Protein AF-A0A2V8MBS0-F1 (afdb_monomer)

pLDDT: mean 83.16, std 14.42, range [51.03, 97.19]

Secondary structure (DSSP, 8-state):
-HHHHHHHHHHHHT-HHHH----PPP---TTS--PPPHHHHHHHHHHHHHSSPPPHHHHHHHHTT-TTSHHHHHHHHHHHHHSGGGGGG-

Foldseek 3Di:
DVVVVVVVVVCCCPDPVNVDDPPPPDPAPPVNDDDDQQQRVQQVLCCVQQVDGHDPVSNVCRVVRNCPPPVNVVVVSVVSCVDPSSVVVD

Mean predicted aligned error: 12.8 Å

Radius of gyration: 18.4 Å; Cα contacts (8 Å, |Δi|>4): 63; chains: 1; bounding box: 45×26×48 Å

Structure (mmCIF, N/CA/C/O backbone):
data_AF-A0A2V8MBS0-F1
#
_entry.id   AF-A0A2V8MBS0-F1
#
loop_
_atom_site.group_PDB
_atom_site.id
_atom_site.type_symbol
_atom_site.label_atom_id
_atom_site.label_alt_id
_atom_site.label_comp_id
_atom_site.label_asym_id
_atom_site.label_entity_id
_atom_site.label_seq_id
_atom_site.pdbx_PDB_ins_code
_atom_site.Cartn_x
_atom_site.Cartn_y
_atom_s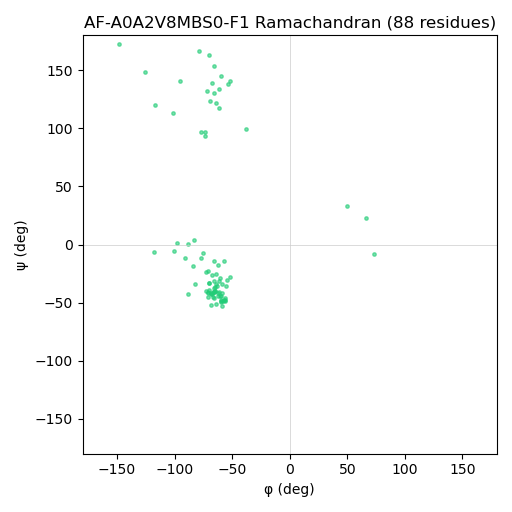ite.Cartn_z
_atom_site.occupancy
_atom_site.B_iso_or_equiv
_atom_site.auth_seq_id
_atom_site.auth_comp_id
_atom_site.auth_asym_id
_atom_site.auth_atom_id
_atom_site.pdbx_PDB_model_num
ATOM 1 N N . PHE A 1 1 ? 29.610 6.270 27.112 1.00 64.81 1 PHE A N 1
ATOM 2 C CA . PHE A 1 1 ? 29.178 5.291 26.094 1.00 64.81 1 PHE A CA 1
ATOM 3 C C . PHE A 1 1 ? 27.717 5.537 25.714 1.00 64.81 1 PHE A C 1
ATOM 5 O O . PHE A 1 1 ? 27.460 5.850 24.561 1.00 64.81 1 PHE A O 1
ATOM 12 N N . GLU A 1 2 ? 26.793 5.549 26.680 1.00 68.12 2 GLU A N 1
ATOM 13 C CA . GLU A 1 2 ? 25.349 5.795 26.473 1.00 68.12 2 GLU A CA 1
ATOM 14 C C . GLU A 1 2 ? 25.021 7.123 25.766 1.00 68.12 2 GLU A C 1
ATOM 16 O O . GLU A 1 2 ? 24.346 7.113 24.740 1.00 68.12 2 GLU A O 1
ATOM 21 N N . ASN A 1 3 ? 25.599 8.249 26.204 1.00 74.12 3 ASN A N 1
ATOM 22 C CA . ASN A 1 3 ? 25.364 9.557 25.563 1.00 74.12 3 ASN A CA 1
ATOM 23 C C . ASN A 1 3 ? 25.801 9.615 24.087 1.00 74.12 3 ASN A C 1
ATOM 25 O O . ASN A 1 3 ? 25.237 10.369 23.294 1.00 74.12 3 ASN A O 1
ATOM 29 N N . GLY A 1 4 ? 26.806 8.819 23.702 1.00 79.25 4 GLY A N 1
ATOM 30 C CA . GLY A 1 4 ? 27.264 8.735 22.313 1.00 79.25 4 GLY A CA 1
ATOM 31 C C . GLY A 1 4 ? 26.268 7.988 21.427 1.00 79.25 4 GLY A C 1
ATOM 32 O O . GLY A 1 4 ? 26.001 8.421 20.309 1.00 79.25 4 GLY A O 1
ATOM 33 N N . ILE A 1 5 ? 25.674 6.912 21.954 1.00 82.94 5 ILE A N 1
ATOM 34 C CA . ILE A 1 5 ? 24.627 6.143 21.268 1.00 82.94 5 ILE A CA 1
ATOM 35 C C . ILE A 1 5 ? 23.366 6.995 21.121 1.00 82.94 5 ILE A C 1
ATOM 37 O O . ILE A 1 5 ? 22.820 7.073 20.023 1.00 82.94 5 ILE A O 1
ATOM 41 N N . GLN A 1 6 ? 22.956 7.697 22.183 1.00 83.56 6 GLN A N 1
ATOM 42 C CA . GLN A 1 6 ? 21.813 8.610 22.138 1.00 83.56 6 GLN A CA 1
ATOM 43 C C . GLN A 1 6 ? 22.002 9.698 21.070 1.00 83.56 6 GLN A C 1
ATOM 45 O O . GLN A 1 6 ? 21.141 9.877 20.213 1.00 83.56 6 GLN A O 1
ATOM 50 N N . SER A 1 7 ? 23.166 10.353 21.047 1.00 82.75 7 SER A N 1
ATOM 51 C CA . SER A 1 7 ? 23.463 11.419 20.076 1.00 82.75 7 SER A CA 1
ATOM 52 C C . SER A 1 7 ? 23.490 10.919 18.625 1.00 82.75 7 SER A C 1
ATOM 54 O O . SER A 1 7 ? 23.135 11.648 17.696 1.00 82.75 7 SER A O 1
ATOM 56 N N . ALA A 1 8 ? 23.942 9.681 18.404 1.00 85.50 8 ALA A N 1
ATOM 57 C CA . ALA A 1 8 ? 23.937 9.058 17.085 1.00 85.50 8 ALA A CA 1
ATOM 58 C C . ALA A 1 8 ? 22.510 8.712 16.632 1.00 85.50 8 ALA A C 1
ATOM 60 O O . ALA A 1 8 ? 22.164 8.947 15.474 1.00 85.50 8 ALA A O 1
ATOM 61 N N . LEU A 1 9 ? 21.675 8.213 17.550 1.00 83.69 9 LEU A N 1
ATOM 62 C CA . LEU A 1 9 ? 20.280 7.880 17.276 1.00 83.69 9 LEU A CA 1
ATOM 63 C C . LEU A 1 9 ? 19.458 9.135 16.959 1.00 83.69 9 LEU A C 1
ATOM 65 O O . LEU A 1 9 ? 18.758 9.163 15.953 1.00 83.69 9 LEU A O 1
ATOM 69 N N . GLU A 1 10 ? 19.606 10.198 17.754 1.00 86.88 10 GLU A N 1
ATOM 70 C CA . GLU A 1 10 ? 18.949 11.489 17.517 1.00 86.88 10 GLU A CA 1
ATOM 71 C C . GLU A 1 10 ? 19.293 12.037 16.127 1.00 86.88 10 GLU A C 1
ATOM 73 O O . GLU A 1 10 ? 18.397 12.392 15.363 1.00 86.88 10 GLU A O 1
ATOM 78 N N . ARG A 1 11 ? 20.576 12.008 15.739 1.00 86.56 11 ARG A N 1
ATOM 79 C CA . ARG A 1 11 ? 21.025 12.411 14.393 1.00 86.56 11 ARG A CA 1
ATOM 80 C C . ARG A 1 11 ? 20.464 11.540 13.277 1.00 86.56 11 ARG A C 1
ATOM 82 O O . ARG A 1 11 ? 20.188 12.056 12.195 1.00 86.56 11 ARG A O 1
ATOM 89 N N . MET A 1 12 ? 20.309 10.242 13.517 1.00 85.75 12 MET A N 1
ATOM 90 C CA . MET A 1 12 ? 19.716 9.336 12.540 1.00 85.75 12 MET A CA 1
ATOM 91 C C . MET A 1 12 ? 18.226 9.638 12.349 1.00 85.75 12 MET A C 1
ATOM 93 O O . MET A 1 12 ? 17.776 9.712 11.210 1.00 85.75 12 MET A O 1
ATOM 97 N N . LEU A 1 13 ? 17.491 9.884 13.439 1.00 85.00 13 LEU A N 1
ATOM 98 C CA . LEU A 1 13 ? 16.051 10.156 13.420 1.00 85.00 13 LEU A CA 1
ATOM 99 C C . LEU A 1 13 ? 15.701 11.524 12.814 1.00 85.00 13 LEU A C 1
ATOM 101 O O . LEU A 1 13 ? 14.679 11.640 12.146 1.00 85.00 13 LEU A O 1
ATOM 105 N N . VAL A 1 14 ? 16.546 12.547 12.989 1.00 87.50 14 VAL A N 1
ATOM 106 C CA . VAL A 1 14 ? 16.342 13.878 12.371 1.00 87.50 14 VAL A CA 1
ATOM 107 C C . VAL A 1 14 ? 16.954 14.000 10.973 1.00 87.50 14 VAL A C 1
ATOM 109 O O . VAL A 1 14 ? 16.877 15.058 10.346 1.00 87.50 14 VAL A O 1
ATOM 112 N N . SER A 1 15 ? 17.586 12.938 10.466 1.00 84.00 15 SER A N 1
ATOM 113 C CA . SER A 1 15 ? 18.168 12.945 9.128 1.00 84.00 15 SER A CA 1
ATOM 114 C C . SER A 1 15 ? 17.061 13.069 8.079 1.00 84.00 15 SER A C 1
ATOM 116 O O . SER A 1 15 ? 16.135 12.256 8.076 1.00 84.00 15 SER A O 1
ATOM 118 N N . PRO A 1 16 ? 17.174 13.991 7.106 1.00 74.81 16 PRO A N 1
ATOM 119 C CA . PRO A 1 16 ? 16.223 14.081 6.001 1.00 74.81 16 PRO A CA 1
ATOM 120 C C . PRO A 1 16 ? 16.057 12.759 5.241 1.00 74.81 16 PRO A C 1
ATOM 122 O O . PRO A 1 16 ? 14.974 12.462 4.758 1.00 74.81 16 PRO A O 1
ATOM 125 N N . LYS A 1 17 ? 17.106 11.926 5.176 1.00 70.88 17 LYS A N 1
ATOM 126 C CA . LYS A 1 17 ? 17.038 10.598 4.540 1.00 70.88 17 LYS A CA 1
ATOM 127 C C . LYS A 1 17 ? 16.213 9.577 5.331 1.00 70.88 17 LYS A C 1
ATOM 129 O O . LYS A 1 17 ? 15.790 8.584 4.756 1.00 70.88 17 LYS A O 1
ATOM 134 N N . PHE A 1 18 ? 16.051 9.787 6.636 1.00 78.06 18 PHE A N 1
ATOM 135 C CA . PHE A 1 18 ? 15.191 8.974 7.494 1.00 78.06 18 PHE A CA 1
ATOM 136 C C . PHE A 1 18 ? 13.758 9.518 7.502 1.00 78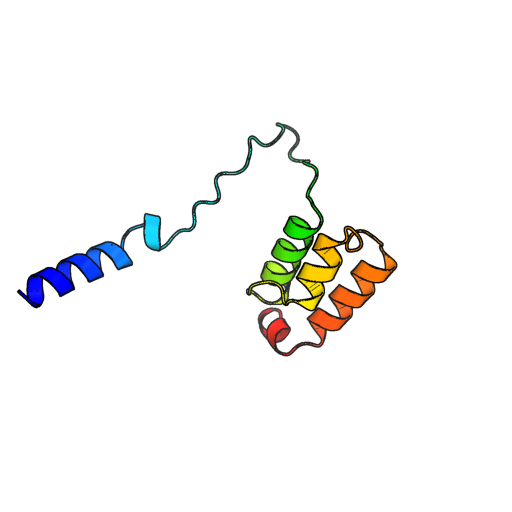.06 18 PHE A C 1
ATOM 138 O O . PHE A 1 18 ? 12.809 8.750 7.391 1.00 78.06 18 PHE A O 1
ATOM 145 N N . LEU A 1 19 ? 13.607 10.844 7.578 1.00 74.19 19 LEU A N 1
ATOM 146 C CA . LEU A 1 19 ? 12.306 11.518 7.602 1.00 74.19 19 LEU A CA 1
ATOM 147 C C . LEU A 1 19 ? 11.563 11.441 6.263 1.00 74.19 19 LEU A C 1
ATOM 149 O O . LEU A 1 19 ? 10.337 11.372 6.247 1.00 74.19 19 LEU A O 1
ATOM 153 N N . TYR A 1 20 ? 12.291 11.441 5.145 1.00 66.00 20 TYR A N 1
ATOM 154 C CA . TYR A 1 20 ? 11.710 11.423 3.809 1.00 66.00 20 TYR A CA 1
ATOM 155 C C . TYR A 1 20 ? 12.107 10.155 3.063 1.00 66.00 20 TYR A C 1
ATOM 157 O O . TYR A 1 20 ? 13.278 9.913 2.764 1.00 66.00 20 TYR A O 1
ATOM 165 N N . ARG A 1 21 ? 11.101 9.371 2.676 1.00 60.38 21 ARG A N 1
ATOM 166 C CA . ARG A 1 21 ? 11.263 8.325 1.672 1.00 60.38 21 ARG A CA 1
ATOM 167 C C . ARG A 1 21 ? 11.306 8.992 0.298 1.00 60.38 21 ARG A C 1
ATOM 169 O O . ARG A 1 21 ? 10.270 9.319 -0.270 1.00 60.38 21 ARG A O 1
ATOM 176 N N . ILE A 1 22 ? 12.511 9.220 -0.219 1.00 58.00 22 ILE A N 1
ATOM 177 C CA . ILE A 1 22 ? 12.704 9.698 -1.592 1.00 58.00 22 ILE A CA 1
ATOM 178 C C . ILE A 1 22 ? 12.402 8.526 -2.530 1.00 58.00 22 ILE A C 1
ATOM 180 O O . ILE A 1 22 ? 13.265 7.695 -2.807 1.00 58.00 22 ILE A O 1
ATOM 184 N N . GLU A 1 23 ? 11.164 8.441 -3.005 1.00 53.78 23 GLU A N 1
ATOM 185 C CA . GLU A 1 23 ? 10.851 7.660 -4.198 1.00 53.78 23 GLU A CA 1
ATOM 186 C C . GLU A 1 23 ? 11.392 8.443 -5.395 1.00 53.78 23 GLU A C 1
ATOM 188 O O . GLU A 1 23 ? 10.781 9.404 -5.854 1.00 53.78 23 GLU A O 1
ATOM 193 N N . ALA A 1 24 ? 12.594 8.092 -5.861 1.00 55.81 24 ALA A N 1
ATOM 194 C CA . ALA A 1 24 ? 13.073 8.587 -7.144 1.00 55.81 24 ALA A CA 1
ATOM 195 C C . ALA A 1 24 ? 12.093 8.080 -8.216 1.00 55.81 24 ALA A C 1
ATOM 197 O O . ALA A 1 24 ? 11.961 6.859 -8.361 1.00 55.81 24 ALA A O 1
ATOM 198 N N . PRO A 1 25 ? 11.386 8.963 -8.944 1.00 52.09 25 PRO A N 1
ATOM 199 C CA . PRO A 1 25 ? 10.518 8.508 -10.011 1.00 52.09 25 PRO A CA 1
ATOM 200 C C . PRO A 1 25 ? 11.393 7.788 -11.046 1.00 52.09 25 PRO A C 1
ATOM 202 O O . PRO A 1 25 ? 12.444 8.328 -11.414 1.00 52.09 25 PRO A O 1
ATOM 205 N N . PRO A 1 26 ? 11.006 6.599 -11.541 1.00 53.53 26 PRO A N 1
ATOM 206 C CA . PRO A 1 26 ? 11.601 6.095 -12.772 1.00 53.53 26 PRO A CA 1
ATOM 207 C C . PRO A 1 26 ? 11.423 7.183 -13.831 1.00 53.53 26 PRO A C 1
ATOM 209 O O . PRO A 1 26 ? 10.374 7.824 -13.836 1.00 53.53 26 PRO A O 1
ATOM 212 N N . ALA A 1 27 ? 12.450 7.427 -14.654 1.00 58.00 27 ALA A N 1
ATOM 213 C CA . ALA A 1 27 ? 12.487 8.493 -15.657 1.00 58.00 27 ALA A CA 1
ATOM 214 C C . ALA A 1 27 ? 11.112 8.675 -16.320 1.00 58.00 27 ALA A C 1
ATOM 216 O O . ALA A 1 27 ? 10.700 7.869 -17.156 1.00 58.00 27 ALA A O 1
ATOM 217 N N . LEU A 1 28 ? 10.367 9.681 -15.855 1.00 56.16 28 LEU A N 1
ATOM 218 C CA . LEU A 1 28 ? 8.997 9.893 -16.287 1.00 56.16 28 LEU A CA 1
ATOM 219 C C . LEU A 1 28 ? 9.053 10.400 -17.732 1.00 56.16 28 LEU A C 1
ATOM 221 O O . LEU A 1 28 ? 9.826 11.322 -18.008 1.00 56.16 28 LEU A O 1
ATOM 225 N N . PRO A 1 29 ? 8.259 9.827 -18.651 1.00 56.38 29 PRO A N 1
ATOM 226 C CA . PRO A 1 29 ? 8.029 10.427 -19.956 1.00 56.38 29 PRO A CA 1
ATOM 227 C C . PRO A 1 29 ? 7.585 11.886 -19.780 1.00 56.38 29 PRO A C 1
ATOM 229 O O . PRO A 1 29 ? 6.834 12.209 -18.855 1.00 56.38 29 PRO A O 1
ATOM 232 N N . THR A 1 30 ? 8.075 12.772 -20.645 1.00 56.97 30 THR A N 1
ATOM 233 C CA . THR A 1 30 ? 7.876 14.236 -20.619 1.00 56.97 30 THR A CA 1
ATOM 234 C C . THR A 1 30 ? 6.401 14.666 -20.645 1.00 56.97 30 THR A C 1
ATOM 236 O O . THR A 1 30 ? 6.070 15.814 -20.367 1.00 56.97 30 THR A O 1
ATOM 239 N N . ASP A 1 31 ? 5.523 13.730 -20.973 1.00 62.56 31 ASP A N 1
ATOM 240 C CA . ASP A 1 31 ? 4.079 13.797 -21.134 1.00 62.56 31 ASP A CA 1
ATOM 241 C C . ASP A 1 31 ? 3.293 13.318 -19.893 1.00 62.56 31 ASP A C 1
ATOM 243 O O . ASP A 1 31 ? 2.064 13.332 -19.895 1.00 62.56 31 ASP A O 1
ATOM 247 N N . GLY A 1 32 ? 3.974 12.929 -18.806 1.00 59.53 32 GLY A N 1
ATOM 248 C CA . GLY A 1 32 ? 3.366 12.671 -17.490 1.00 59.53 32 GLY A CA 1
ATOM 249 C C . GLY A 1 32 ? 2.547 11.377 -17.377 1.00 59.53 32 GLY A C 1
ATOM 250 O O . GLY A 1 32 ? 2.187 10.974 -16.270 1.00 59.53 32 GLY A O 1
ATOM 251 N N . ASN A 1 33 ? 2.306 10.683 -18.490 1.00 56.31 33 ASN A N 1
ATOM 252 C CA . ASN A 1 33 ? 1.594 9.412 -18.532 1.00 56.31 33 ASN A CA 1
ATOM 253 C C . ASN A 1 33 ? 2.578 8.249 -18.657 1.00 56.31 33 ASN A C 1
ATOM 255 O O . ASN A 1 33 ? 3.211 8.051 -19.690 1.00 56.31 33 ASN A O 1
ATOM 259 N N . TYR A 1 34 ? 2.657 7.420 -17.619 1.00 66.56 34 TYR A N 1
ATOM 260 C CA . TYR A 1 34 ? 3.378 6.153 -17.670 1.00 66.56 34 TYR A CA 1
ATOM 261 C C . TYR A 1 34 ? 2.473 4.999 -17.247 1.00 66.56 34 TYR A C 1
ATOM 263 O O . TYR A 1 34 ? 1.548 5.157 -16.446 1.00 66.56 34 TYR A O 1
ATOM 271 N N . ARG A 1 35 ? 2.716 3.817 -17.821 1.00 75.25 35 ARG A N 1
ATOM 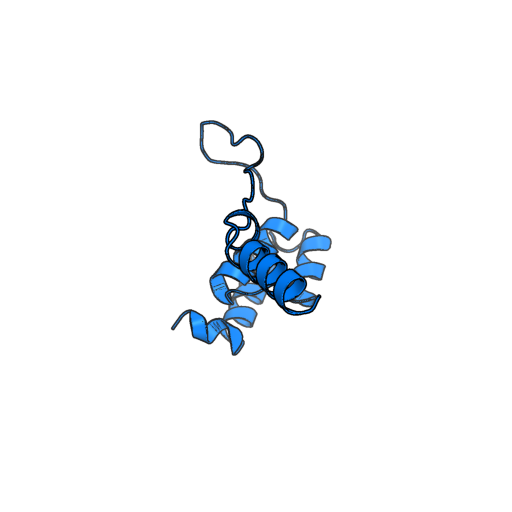272 C CA . ARG A 1 35 ? 1.970 2.606 -17.473 1.00 75.25 35 ARG A CA 1
ATOM 273 C C . ARG A 1 35 ? 2.338 2.174 -16.060 1.00 75.25 35 ARG A C 1
ATOM 275 O O . ARG A 1 35 ? 3.502 1.901 -15.796 1.00 75.25 35 ARG A O 1
ATOM 282 N N . ILE A 1 36 ? 1.328 2.049 -15.205 1.00 84.06 36 ILE A N 1
ATOM 283 C CA . ILE A 1 36 ? 1.475 1.467 -13.871 1.00 84.06 36 ILE A CA 1
ATOM 284 C C . ILE A 1 36 ? 1.108 -0.019 -13.884 1.00 84.06 36 ILE A C 1
ATOM 286 O O . ILE A 1 36 ? 0.161 -0.454 -14.554 1.00 84.06 36 ILE A O 1
ATOM 290 N N . SER A 1 37 ? 1.866 -0.812 -13.142 1.00 90.31 37 SER A N 1
ATOM 291 C CA . SER A 1 37 ? 1.548 -2.201 -12.817 1.00 90.31 37 SER A CA 1
ATOM 292 C C . SER A 1 37 ? 0.358 -2.284 -11.852 1.00 90.31 37 SER A C 1
ATOM 294 O O . SER A 1 37 ? -0.014 -1.307 -11.202 1.00 90.31 37 SER A O 1
ATOM 296 N N . ASP A 1 38 ? -0.256 -3.461 -11.744 1.00 93.00 38 ASP A N 1
ATOM 297 C CA . ASP A 1 38 ? -1.370 -3.679 -10.812 1.00 93.00 38 ASP A CA 1
ATOM 298 C C . ASP A 1 38 ? -0.920 -3.555 -9.348 1.00 93.00 38 ASP A C 1
ATOM 300 O O . ASP A 1 38 ? -1.678 -3.085 -8.506 1.00 93.00 38 ASP A O 1
ATOM 304 N N . VAL A 1 39 ? 0.330 -3.915 -9.042 1.00 93.69 39 VAL A N 1
ATOM 305 C CA . VAL A 1 39 ? 0.906 -3.793 -7.691 1.00 93.69 39 VAL A CA 1
ATOM 306 C C . VAL A 1 39 ? 1.135 -2.325 -7.315 1.00 93.69 39 VAL A C 1
ATOM 308 O O . VAL A 1 39 ? 0.845 -1.917 -6.187 1.00 93.69 39 VAL A O 1
ATOM 311 N N . GLU A 1 40 ? 1.591 -1.499 -8.260 1.00 91.75 40 GLU A N 1
ATOM 312 C CA . GLU A 1 40 ? 1.674 -0.046 -8.062 1.00 91.75 40 GLU A CA 1
ATOM 313 C C . GLU A 1 40 ? 0.284 0.574 -7.903 1.00 91.75 40 GLU A C 1
ATOM 315 O O . GLU A 1 40 ? 0.095 1.435 -7.043 1.00 91.75 40 GLU A O 1
ATOM 320 N N . LEU A 1 41 ? -0.701 0.116 -8.687 1.00 93.50 41 LEU A N 1
ATOM 321 C CA . LEU A 1 41 ? -2.090 0.550 -8.548 1.00 93.50 41 LEU A CA 1
ATOM 322 C C . LEU A 1 41 ? -2.630 0.224 -7.149 1.00 93.50 41 LEU A C 1
ATOM 324 O O . LEU A 1 41 ? -3.151 1.123 -6.496 1.00 93.50 41 LEU A O 1
ATOM 328 N N . ALA A 1 42 ? -2.450 -1.008 -6.663 1.00 95.88 42 ALA A N 1
ATOM 329 C CA . ALA A 1 42 ? -2.844 -1.414 -5.311 1.00 95.88 42 ALA A CA 1
ATOM 330 C C . ALA A 1 42 ? -2.205 -0.532 -4.236 1.00 95.88 42 ALA A C 1
ATOM 332 O O . ALA A 1 42 ? -2.898 -0.019 -3.362 1.00 95.88 42 ALA A O 1
ATOM 333 N N . SER A 1 43 ? -0.893 -0.308 -4.340 1.00 93.88 43 SER A N 1
ATOM 334 C CA . SER A 1 43 ? -0.148 0.510 -3.380 1.00 93.88 43 SER A CA 1
ATOM 335 C C . SER A 1 43 ? -0.699 1.935 -3.323 1.00 93.88 43 SER A C 1
ATOM 337 O O . SER A 1 43 ? -1.003 2.438 -2.243 1.00 93.88 43 SER A O 1
ATOM 339 N N . ARG A 1 44 ? -0.909 2.569 -4.483 1.00 93.44 44 ARG A N 1
ATOM 340 C CA . ARG A 1 44 ? -1.500 3.914 -4.568 1.00 93.44 44 ARG A CA 1
ATOM 341 C C . ARG A 1 44 ? -2.889 3.967 -3.948 1.00 93.44 44 ARG A C 1
ATOM 343 O O . ARG A 1 44 ? -3.198 4.916 -3.23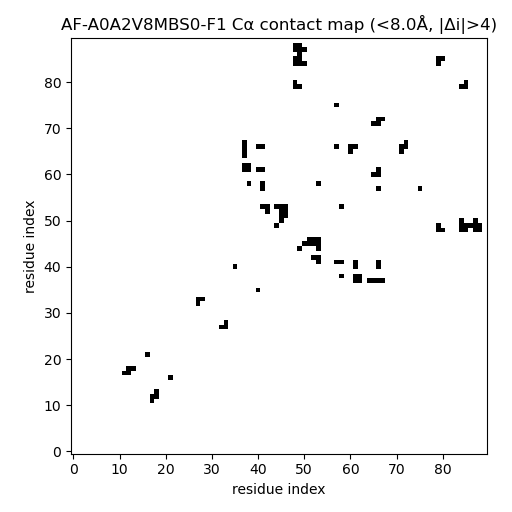8 1.00 93.44 44 ARG A O 1
ATOM 350 N N . LEU A 1 45 ? -3.706 2.951 -4.202 1.00 93.56 45 LEU A N 1
ATOM 351 C CA . LEU A 1 45 ? -5.074 2.875 -3.704 1.00 93.56 45 LEU A CA 1
ATOM 352 C C . LEU A 1 45 ? -5.115 2.763 -2.176 1.00 93.56 45 LEU A C 1
ATOM 354 O O . LEU A 1 45 ? -5.915 3.436 -1.532 1.00 93.56 45 LEU A O 1
ATOM 358 N N . SER A 1 46 ? -4.221 1.969 -1.585 1.00 93.31 46 SER A N 1
ATOM 359 C CA . SER A 1 46 ? -4.111 1.815 -0.130 1.00 93.31 46 SER A CA 1
ATOM 360 C C . SER A 1 46 ? -3.557 3.048 0.558 1.00 93.31 46 SER A C 1
ATOM 362 O O . SER A 1 46 ? -4.103 3.466 1.576 1.00 93.31 46 SER A O 1
ATOM 364 N N . PHE A 1 47 ? -2.541 3.696 -0.009 1.00 90.81 47 PHE A N 1
ATOM 365 C CA . PHE A 1 47 ? -2.069 4.959 0.552 1.00 90.81 47 PHE A CA 1
ATOM 366 C C . PHE A 1 47 ? -3.119 6.061 0.429 1.00 90.81 47 PHE A C 1
ATOM 368 O O . PHE A 1 47 ? -3.293 6.831 1.367 1.00 90.81 47 PHE A O 1
ATOM 375 N N . PHE A 1 48 ? -3.860 6.101 -0.677 1.00 91.81 48 PHE A N 1
ATOM 376 C CA . PHE A 1 48 ? -4.912 7.090 -0.870 1.00 91.81 48 PHE A CA 1
ATOM 377 C C . PHE A 1 48 ? -6.097 6.879 0.080 1.00 91.81 48 PHE A C 1
ATOM 379 O O . PHE A 1 48 ? -6.484 7.806 0.780 1.00 91.81 48 PHE A O 1
ATOM 386 N N . LEU A 1 49 ? -6.660 5.667 0.133 1.00 91.00 49 LEU A N 1
ATOM 387 C CA . LEU A 1 49 ? -7.868 5.403 0.919 1.00 91.00 49 LEU A CA 1
ATOM 388 C C . LEU A 1 49 ? -7.587 5.165 2.403 1.00 91.00 49 LEU A C 1
ATOM 390 O O . LEU A 1 49 ? -8.412 5.518 3.235 1.00 91.00 49 LEU A O 1
ATOM 394 N N . TRP A 1 50 ? -6.458 4.545 2.744 1.00 93.31 50 TRP A N 1
ATOM 395 C CA . TRP A 1 50 ? -6.164 4.083 4.105 1.00 93.31 50 TRP A CA 1
ATOM 396 C C . TRP A 1 50 ? -4.940 4.739 4.739 1.00 93.31 50 TRP A C 1
ATOM 398 O O . TRP A 1 50 ? -4.663 4.467 5.906 1.00 93.31 50 TRP A O 1
ATOM 408 N N . SER A 1 51 ? -4.170 5.546 3.995 1.00 89.94 51 SER A N 1
ATOM 409 C CA . SER A 1 51 ? -2.872 6.068 4.461 1.00 89.94 51 SER A CA 1
ATOM 410 C C . SER A 1 51 ? -1.960 4.964 5.025 1.00 89.94 51 SER A C 1
ATOM 412 O O . SER A 1 51 ? -1.204 5.168 5.973 1.00 89.94 51 SER A O 1
ATOM 414 N N . SER A 1 52 ? -2.062 3.758 4.458 1.00 89.75 52 SER A N 1
ATOM 415 C CA . SER A 1 52 ? -1.389 2.550 4.933 1.00 89.75 52 SER A CA 1
ATOM 416 C C . SER A 1 52 ? -1.051 1.619 3.768 1.00 89.75 52 SER A C 1
ATOM 418 O O . SER A 1 52 ? -1.461 1.846 2.629 1.00 89.75 52 SER A O 1
ATOM 420 N N . ILE A 1 53 ? -0.293 0.563 4.060 1.00 91.44 53 ILE A N 1
ATOM 421 C CA . ILE A 1 53 ? 0.071 -0.465 3.082 1.00 91.44 53 ILE A CA 1
ATOM 422 C C . ILE A 1 53 ? -1.164 -1.255 2.606 1.00 91.44 53 ILE A C 1
ATOM 424 O O . ILE A 1 53 ? -2.146 -1.365 3.352 1.00 91.44 53 ILE A O 1
ATOM 428 N N . PRO A 1 54 ? -1.128 -1.820 1.383 1.00 93.31 54 PRO A N 1
ATOM 429 C CA . PRO A 1 54 ? -2.153 -2.750 0.924 1.00 93.31 54 PRO A CA 1
ATOM 430 C C . PRO A 1 54 ? -2.242 -3.972 1.831 1.00 93.31 54 PRO A C 1
ATOM 432 O O . PRO A 1 54 ? -1.237 -4.442 2.359 1.00 93.31 54 PRO A O 1
ATOM 435 N N . ASP A 1 55 ? -3.460 -4.481 2.005 1.00 95.94 55 ASP A N 1
ATOM 436 C CA . ASP A 1 55 ? -3.667 -5.766 2.658 1.00 95.94 55 ASP A CA 1
ATOM 437 C C . ASP A 1 55 ? -3.385 -6.928 1.699 1.00 95.94 55 ASP A C 1
ATOM 439 O O . ASP A 1 55 ? -3.300 -6.762 0.478 1.00 95.94 55 ASP A O 1
ATOM 443 N N . ASP A 1 56 ? -3.265 -8.129 2.262 1.00 96.62 56 ASP A N 1
ATOM 444 C CA . ASP A 1 56 ? -2.918 -9.328 1.500 1.00 96.62 56 ASP A CA 1
ATOM 445 C C . ASP A 1 56 ? -3.930 -9.617 0.388 1.00 96.62 56 ASP A C 1
ATOM 447 O O . ASP A 1 56 ? -3.562 -10.089 -0.686 1.00 96.62 56 ASP A O 1
ATOM 451 N N . GLN A 1 57 ? -5.213 -9.314 0.607 1.00 96.38 57 GLN A N 1
ATOM 452 C CA . GLN A 1 57 ? -6.241 -9.507 -0.412 1.00 96.38 57 GLN A CA 1
ATOM 453 C C . GLN A 1 57 ? -5.987 -8.616 -1.633 1.00 96.38 57 GLN A C 1
ATOM 455 O O . GLN A 1 57 ? -5.975 -9.118 -2.761 1.00 96.38 57 GLN A O 1
ATOM 460 N N . LEU A 1 58 ? -5.781 -7.312 -1.427 1.00 96.44 58 LEU A N 1
ATOM 461 C CA . LEU A 1 58 ? -5.530 -6.381 -2.521 1.00 96.44 58 LEU A CA 1
ATOM 462 C C . LEU A 1 58 ? -4.204 -6.698 -3.224 1.00 96.44 58 LEU A C 1
ATOM 464 O O . LEU A 1 58 ? -4.148 -6.689 -4.455 1.00 96.44 58 LEU A O 1
ATOM 468 N N . LEU A 1 59 ? -3.169 -7.050 -2.454 1.00 96.62 59 LEU A N 1
ATOM 469 C CA . LEU A 1 59 ? -1.866 -7.442 -2.986 1.00 96.62 59 LEU A CA 1
ATOM 470 C C . LEU A 1 59 ? -1.968 -8.703 -3.857 1.00 96.62 59 LEU A C 1
ATOM 472 O O . LEU A 1 59 ? -1.437 -8.730 -4.964 1.00 96.62 59 LEU A O 1
ATOM 476 N N . ASN A 1 60 ? -2.706 -9.721 -3.408 1.00 97.19 60 ASN A N 1
ATOM 477 C CA . ASN A 1 60 ? -2.909 -10.957 -4.164 1.00 97.19 60 ASN A CA 1
ATOM 478 C C . ASN A 1 60 ? -3.703 -10.722 -5.455 1.00 97.19 60 ASN A C 1
ATOM 480 O O . ASN A 1 60 ? -3.379 -11.290 -6.498 1.00 97.19 60 ASN A O 1
ATOM 484 N N . ILE A 1 61 ? -4.741 -9.884 -5.423 1.00 96.75 61 ILE A N 1
ATOM 485 C CA . ILE A 1 61 ? -5.513 -9.536 -6.627 1.00 96.75 61 ILE A CA 1
ATOM 486 C C . ILE A 1 61 ? -4.624 -8.819 -7.649 1.00 96.75 61 ILE A C 1
ATOM 488 O O . ILE A 1 61 ? -4.682 -9.131 -8.841 1.00 96.75 61 ILE A O 1
ATOM 492 N N . ALA A 1 62 ? -3.778 -7.906 -7.175 1.00 95.94 62 ALA A N 1
ATOM 493 C CA . ALA A 1 62 ? -2.829 -7.182 -8.003 1.00 95.94 62 ALA A CA 1
ATOM 494 C C . ALA A 1 62 ? -1.720 -8.077 -8.573 1.00 95.94 62 ALA A C 1
ATOM 496 O O . ALA A 1 62 ? -1.409 -7.984 -9.758 1.00 95.94 62 ALA A O 1
ATOM 497 N N . ALA A 1 63 ? -1.161 -8.982 -7.766 1.00 94.06 63 ALA A N 1
ATOM 498 C CA . ALA A 1 63 ? -0.141 -9.936 -8.204 1.00 94.06 63 ALA A CA 1
ATOM 499 C C . ALA A 1 63 ? -0.658 -10.872 -9.310 1.00 94.06 63 ALA A C 1
ATOM 501 O O . ALA A 1 63 ? 0.094 -11.258 -10.200 1.00 94.06 63 ALA A O 1
ATOM 502 N N . ASN A 1 64 ? -1.959 -11.179 -9.296 1.00 95.56 64 ASN A N 1
ATOM 503 C CA . ASN A 1 64 ? -2.626 -11.955 -10.341 1.00 95.56 64 ASN A CA 1
ATOM 504 C C . ASN A 1 64 ? -3.049 -11.119 -11.567 1.00 95.56 64 ASN A C 1
ATOM 506 O O . ASN A 1 64 ? -3.716 -11.647 -12.454 1.00 95.56 64 ASN A O 1
ATOM 510 N N . GLY A 1 65 ? -2.717 -9.824 -11.620 1.00 94.38 65 GLY A N 1
ATOM 511 C CA . GLY A 1 65 ? -3.034 -8.944 -12.751 1.00 94.38 65 GLY A CA 1
ATOM 512 C C . GLY A 1 65 ? -4.530 -8.693 -12.962 1.00 94.38 65 GLY A C 1
ATOM 513 O O . GLY A 1 65 ? -4.951 -8.396 -14.079 1.00 94.38 65 GLY A O 1
ATOM 514 N N . ARG A 1 66 ? -5.351 -8.869 -11.917 1.00 95.44 66 ARG A N 1
ATOM 515 C CA . ARG A 1 66 ? -6.814 -8.725 -12.002 1.00 95.44 66 ARG A CA 1
ATOM 516 C C . ARG A 1 66 ? -7.323 -7.388 -11.480 1.00 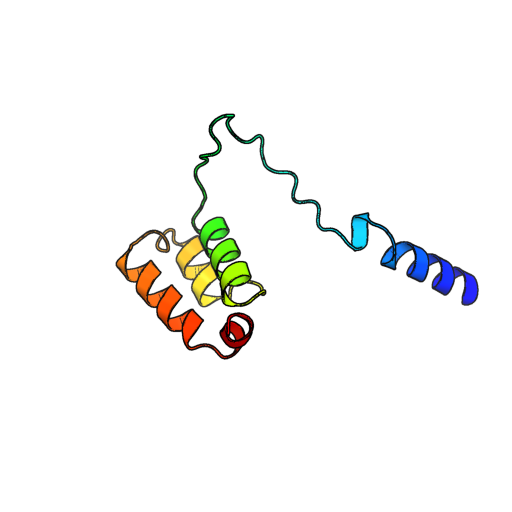95.44 66 ARG A C 1
ATOM 518 O O . ARG A 1 66 ? -8.520 -7.141 -11.562 1.00 95.44 66 ARG A O 1
ATOM 525 N N . LEU A 1 67 ? -6.467 -6.539 -10.910 1.00 94.12 67 LEU A N 1
ATOM 526 C CA . LEU A 1 67 ? -6.923 -5.308 -10.259 1.00 94.12 67 LEU A CA 1
ATOM 527 C C . LEU A 1 67 ? -7.380 -4.254 -11.274 1.00 94.12 67 LEU A C 1
ATOM 529 O O . LEU A 1 67 ? -8.181 -3.392 -10.935 1.00 94.12 67 LEU A O 1
ATOM 533 N N . LYS A 1 68 ? -6.900 -4.330 -12.519 1.00 91.12 68 LYS A N 1
ATOM 534 C CA . LYS A 1 68 ? -7.361 -3.471 -13.621 1.00 91.12 68 LYS A CA 1
ATOM 535 C C . LYS A 1 68 ? -8.711 -3.868 -14.215 1.00 91.12 68 LYS A C 1
ATOM 537 O O . LYS A 1 68 ? -9.252 -3.096 -15.005 1.00 91.12 68 LYS A O 1
ATOM 542 N N . ASP A 1 69 ? -9.242 -5.042 -13.878 1.00 95.38 69 ASP A N 1
ATOM 543 C CA . ASP A 1 69 ? -10.603 -5.400 -14.268 1.00 95.38 69 ASP A CA 1
ATOM 544 C C . ASP A 1 69 ? -11.577 -4.429 -13.573 1.00 95.38 69 ASP A C 1
ATOM 546 O O . ASP A 1 69 ? -11.564 -4.355 -12.341 1.00 95.38 69 ASP A O 1
ATOM 550 N N . PRO A 1 70 ? -12.416 -3.681 -14.317 1.00 93.88 70 PRO A N 1
ATOM 551 C CA . PRO A 1 70 ? -13.307 -2.679 -13.735 1.00 93.88 70 PRO A CA 1
ATOM 552 C C . PRO A 1 70 ? -14.228 -3.231 -12.642 1.00 93.88 70 PRO A C 1
ATOM 554 O O . PRO A 1 70 ? -14.482 -2.548 -11.649 1.00 93.88 70 PRO A O 1
ATOM 557 N N . VAL A 1 71 ? -14.694 -4.475 -12.789 1.00 96.56 71 VAL A N 1
ATOM 558 C CA . VAL A 1 71 ? -15.591 -5.120 -11.824 1.00 96.56 71 VAL A CA 1
ATOM 559 C C . VAL A 1 71 ? -14.833 -5.443 -10.539 1.00 96.56 71 VAL A C 1
ATOM 561 O O . VAL A 1 71 ? -15.315 -5.162 -9.441 1.00 96.56 71 VAL A O 1
ATOM 564 N N . VAL A 1 72 ? -13.625 -5.997 -10.662 1.00 95.50 72 VAL A N 1
ATOM 565 C CA . VAL A 1 72 ? -12.768 -6.323 -9.511 1.00 95.50 72 VAL A CA 1
ATOM 566 C C . VAL A 1 72 ? -12.305 -5.051 -8.803 1.00 95.50 72 VAL A C 1
ATOM 568 O O . VAL A 1 72 ? -12.301 -4.993 -7.572 1.00 95.50 72 VAL A O 1
ATOM 571 N N . PHE A 1 73 ? -11.953 -4.022 -9.572 1.00 95.50 73 PHE A N 1
ATOM 572 C CA . PHE A 1 73 ? -11.538 -2.723 -9.065 1.00 95.50 73 PHE A CA 1
ATOM 573 C C . PHE A 1 73 ? -12.631 -2.086 -8.206 1.00 95.50 73 PHE A C 1
ATOM 575 O O . PHE A 1 73 ? -12.388 -1.741 -7.050 1.00 95.50 73 PHE A O 1
ATOM 582 N N . GLU A 1 74 ? -13.854 -1.986 -8.732 1.00 95.94 74 GLU A N 1
ATOM 583 C CA . GLU A 1 74 ? -14.978 -1.379 -8.018 1.00 95.94 74 GLU A CA 1
ATOM 584 C C . GLU A 1 74 ? -15.312 -2.143 -6.728 1.00 95.94 74 GLU A C 1
ATOM 586 O O . GLU A 1 74 ? -15.550 -1.534 -5.682 1.00 95.94 74 GLU A O 1
ATOM 591 N N . GLN A 1 75 ? -15.271 -3.479 -6.770 1.00 96.56 75 GLN A N 1
ATOM 592 C CA . GLN A 1 75 ? -15.465 -4.316 -5.585 1.00 96.56 75 GLN 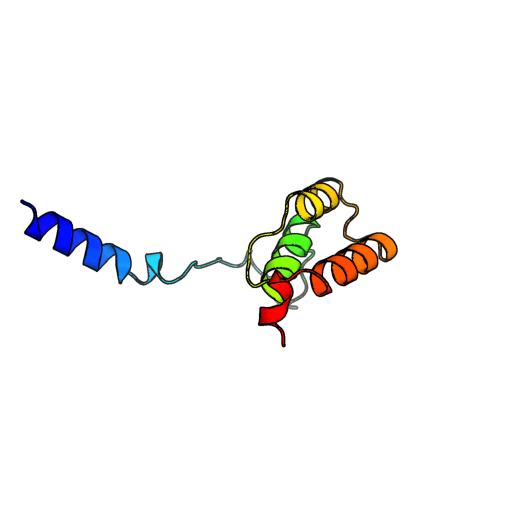A CA 1
ATOM 593 C C . GLN A 1 75 ? -14.411 -4.035 -4.506 1.00 96.56 75 GLN A C 1
ATOM 595 O O . GLN A 1 75 ? -14.760 -3.900 -3.331 1.00 96.56 75 GLN A O 1
ATOM 600 N N . GLN A 1 76 ? -13.134 -3.920 -4.887 1.00 96.38 76 GLN A N 1
ATOM 601 C CA . GLN A 1 76 ? -12.061 -3.628 -3.937 1.00 96.38 76 GLN A CA 1
ATOM 602 C C . GLN A 1 76 ? -12.153 -2.211 -3.373 1.00 96.38 76 GLN A C 1
ATOM 604 O O . GLN A 1 76 ? -12.023 -2.049 -2.163 1.00 96.38 76 GLN A O 1
ATOM 609 N N . VAL A 1 77 ? -12.463 -1.207 -4.195 1.00 95.12 77 VAL A N 1
ATOM 610 C CA . VAL A 1 77 ? -12.664 0.173 -3.724 1.00 95.12 77 VAL A CA 1
ATOM 611 C C . VAL A 1 77 ? -13.806 0.236 -2.708 1.00 95.12 77 VAL A C 1
ATOM 613 O O . VAL A 1 77 ? -13.620 0.767 -1.616 1.00 95.12 77 VAL A O 1
ATOM 616 N N . LYS A 1 78 ? -14.972 -0.354 -3.012 1.00 95.06 78 LYS A N 1
ATOM 617 C CA . LYS A 1 78 ? -16.119 -0.374 -2.084 1.00 95.06 78 LYS A CA 1
ATOM 618 C C . LYS A 1 78 ? -15.777 -1.058 -0.766 1.00 95.06 78 LYS A C 1
ATOM 620 O O . LYS A 1 78 ? -16.097 -0.526 0.291 1.00 95.06 78 LYS A O 1
ATOM 625 N N . ARG A 1 79 ? -15.097 -2.208 -0.819 1.00 95.88 79 ARG A N 1
ATOM 626 C CA . ARG A 1 79 ? -14.615 -2.908 0.379 1.00 95.88 79 ARG A CA 1
ATOM 627 C C . ARG A 1 79 ? -13.704 -2.006 1.208 1.00 95.88 79 ARG A C 1
ATOM 629 O O . ARG A 1 79 ? -13.891 -1.902 2.415 1.00 95.88 79 ARG A O 1
ATOM 636 N N . MET A 1 80 ? -12.744 -1.348 0.561 1.00 94.69 80 MET A N 1
ATOM 637 C CA . MET A 1 80 ? -11.787 -0.483 1.242 1.00 94.69 80 MET A CA 1
ATOM 638 C C . MET A 1 80 ? -12.457 0.729 1.889 1.00 94.69 80 MET A C 1
ATOM 640 O O . MET A 1 80 ? -12.076 1.091 2.994 1.00 94.69 80 MET A O 1
ATOM 644 N N . LEU A 1 81 ? -13.485 1.308 1.265 1.00 93.12 81 LEU A N 1
ATOM 645 C CA . LEU A 1 81 ? -14.239 2.437 1.823 1.00 93.12 81 LEU A CA 1
ATOM 646 C C . LEU A 1 81 ? -15.072 2.081 3.066 1.00 93.12 81 LEU A C 1
ATOM 648 O O . LEU A 1 81 ? -15.351 2.957 3.878 1.00 93.12 81 LEU A O 1
ATOM 652 N N . VAL A 1 82 ? -15.477 0.818 3.223 1.00 93.75 82 VAL A N 1
ATOM 653 C CA . VAL A 1 82 ? -16.221 0.343 4.408 1.00 93.75 82 VAL A CA 1
ATOM 654 C C . VAL A 1 82 ? -15.279 -0.010 5.568 1.00 93.75 82 VAL A C 1
ATOM 656 O O . VAL A 1 82 ? -15.705 -0.079 6.722 1.00 93.75 82 VAL A O 1
ATOM 659 N N . ASP A 1 83 ? -13.993 -0.225 5.285 1.00 92.62 83 ASP A N 1
ATOM 660 C CA . ASP A 1 83 ? -12.998 -0.569 6.296 1.00 92.62 83 ASP A CA 1
ATOM 661 C C . ASP A 1 83 ? -12.747 0.608 7.264 1.00 92.62 83 ASP A C 1
ATOM 663 O O . ASP A 1 83 ? -12.631 1.756 6.824 1.00 92.62 83 ASP A O 1
ATOM 667 N N . PRO A 1 84 ? -12.600 0.362 8.582 1.00 89.50 84 PRO A N 1
ATOM 668 C CA . PRO A 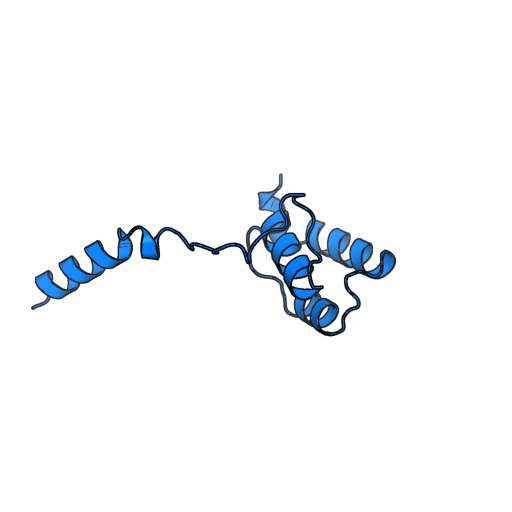1 84 ? -12.266 1.399 9.557 1.00 89.50 84 PRO A CA 1
ATOM 669 C C . PRO A 1 84 ? -11.040 2.251 9.201 1.00 89.50 84 PRO A C 1
ATOM 671 O O . PRO A 1 84 ? -10.980 3.409 9.613 1.00 89.50 84 PRO A O 1
ATOM 674 N N . LYS A 1 85 ? -10.080 1.714 8.437 1.00 85.62 85 LYS A N 1
ATOM 675 C CA . LYS A 1 85 ? -8.901 2.446 7.952 1.00 85.62 85 LYS A CA 1
ATOM 676 C C . LYS A 1 85 ? -9.254 3.598 7.009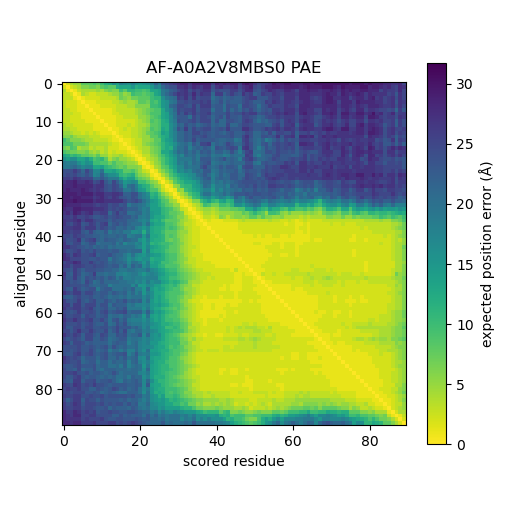 1.00 85.62 85 LYS A C 1
ATOM 678 O O . LYS A 1 85 ? -8.503 4.565 6.943 1.00 85.62 85 LYS A O 1
ATOM 683 N N . ALA A 1 86 ? -10.396 3.538 6.320 1.00 84.31 86 ALA A N 1
ATOM 684 C CA . ALA A 1 86 ? -10.850 4.607 5.431 1.00 84.31 86 ALA A CA 1
ATOM 685 C C . ALA A 1 86 ? -11.403 5.835 6.164 1.00 84.31 86 ALA A C 1
ATOM 687 O O . ALA A 1 86 ? -11.622 6.870 5.540 1.00 84.31 86 ALA A O 1
ATOM 688 N N . LYS A 1 87 ? -11.565 5.775 7.494 1.00 74.94 87 LYS A N 1
ATOM 689 C CA . LYS A 1 87 ? -11.982 6.933 8.300 1.00 74.94 87 LYS A CA 1
ATOM 690 C C . LYS A 1 87 ? -10.996 8.100 8.254 1.00 74.94 87 LYS A C 1
ATOM 692 O O . LYS A 1 87 ? -11.385 9.205 8.586 1.00 74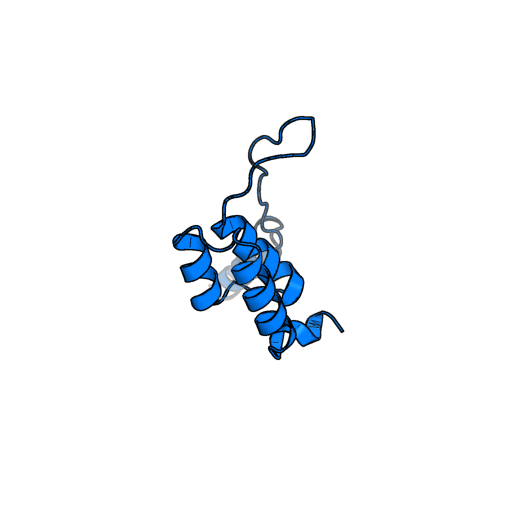.94 87 LYS A O 1
ATOM 697 N N . ALA A 1 88 ? -9.748 7.880 7.836 1.00 62.53 88 ALA A N 1
ATOM 698 C CA . ALA A 1 88 ? -8.791 8.966 7.614 1.00 62.53 88 ALA A CA 1
ATOM 699 C C . ALA A 1 88 ? -9.188 9.900 6.448 1.00 62.53 88 ALA A C 1
ATOM 701 O O . ALA A 1 88 ? -8.621 10.981 6.323 1.00 62.53 88 ALA A O 1
ATOM 702 N N . LEU A 1 89 ? -10.140 9.487 5.599 1.00 60.97 89 LEU A N 1
ATOM 703 C CA . LEU A 1 89 ? -10.621 10.247 4.443 1.00 60.97 89 LEU A CA 1
ATOM 704 C C . LEU A 1 89 ? -11.834 11.155 4.752 1.00 60.97 89 LEU A C 1
ATOM 706 O O . LEU A 1 89 ? -12.202 11.965 3.902 1.00 60.97 89 LEU A O 1
ATOM 710 N N . THR A 1 90 ? -12.471 11.002 5.922 1.00 51.03 90 THR A N 1
ATOM 711 C CA . THR A 1 90 ? -13.686 11.727 6.369 1.00 51.03 90 THR A CA 1
ATOM 712 C C . THR A 1 90 ? -13.421 12.539 7.620 1.00 51.03 90 THR A C 1
ATOM 714 O O . THR A 1 90 ? -13.826 13.720 7.645 1.00 51.03 90 THR A O 1
#

Sequence (90 aa):
FENGIQSALERMLVSPKFLYRIEAPPALPTDGNYRISDVELASRLSFFLWSSIPDDQLLNIAANGRLKDPVVFEQQVKRMLVDPKAKALT

Solvent-accessible surface area (backbone atoms only — not comparable to full-atom values): 5387 Å² total; per-residue (Å²): 112,68,70,59,53,50,56,52,50,52,53,50,63,71,27,66,79,62,69,41,86,80,76,76,74,70,89,71,54,99,80,77,71,73,91,74,53,37,55,56,50,36,43,53,49,21,40,69,47,40,73,38,80,56,51,72,68,53,48,52,39,11,73,69,65,43,42,78,40,67,69,52,33,52,53,51,52,56,54,49,64,72,36,78,54,24,58,83,74,112